Protein AF-A0A2E1JM32-F1 (afdb_monomer_lite)

Radius of gyration: 16.57 Å; chains: 1; bounding box: 45×35×42 Å

Secondary structure (DSSP, 8-state):
-HHHHHHHHHHHHHHHHHHHHHHHHHHHHHH-TT-HHHHHHHHHHHHHHHHHHHHHHHHHTT---TTGGGS-HHHHHHHHTTSTTTHHHHHHHHSTTSHHHHHHHHHHHHH----TTS--------HHHHHHHHHHHHHHHHHHHHHHHT-

pLDDT: mean 80.09, std 13.45, range [37.97, 93.44]

Foldseek 3Di:
DVVLVVLLVVLLVQLVVLLVVLVVLLVVCVVPVPDLVSVVSNLVSLQSSLLSLLVSLCSLVVPPDPPLNVDGSLVSLVVVLVDPLCVVLSVVQCDPPHLVVLSVVSVVVSPDDPPPPDPPPPPPCDSVVSVVSSVRSVVSSVVSVVSSVVD

Structure (mmCIF, N/CA/C/O backbone):
data_AF-A0A2E1JM32-F1
#
_entry.id   AF-A0A2E1JM32-F1
#
loop_
_atom_site.group_PDB
_atom_site.id
_atom_site.type_symbol
_atom_site.label_atom_id
_atom_site.label_alt_id
_atom_site.label_comp_id
_atom_site.label_asym_id
_atom_site.label_entity_id
_atom_site.label_seq_id
_atom_site.pdbx_PDB_ins_code
_atom_site.Cartn_x
_atom_site.Cartn_y
_atom_site.Cartn_z
_atom_site.occupancy
_atom_site.B_iso_or_equiv
_atom_site.auth_seq_id
_atom_site.auth_comp_id
_atom_site.auth_asym_id
_atom_site.auth_atom_id
_atom_site.pdbx_PDB_model_num
ATOM 1 N N . MET A 1 1 ? -24.737 -8.437 9.663 1.00 53.50 1 MET A N 1
ATOM 2 C CA . MET A 1 1 ? -23.905 -9.636 9.905 1.00 53.50 1 MET A CA 1
ATOM 3 C C . MET A 1 1 ? -23.455 -10.337 8.617 1.00 53.50 1 MET A C 1
ATOM 5 O O . MET A 1 1 ? -22.358 -10.032 8.186 1.00 53.50 1 MET A O 1
ATOM 9 N N . GLU A 1 2 ? -24.242 -11.179 7.919 1.00 56.31 2 GLU A N 1
ATOM 10 C CA . GLU A 1 2 ? -23.745 -11.855 6.684 1.00 56.31 2 GLU A CA 1
ATOM 11 C C . GLU A 1 2 ? -23.382 -10.904 5.528 1.00 56.31 2 GLU A C 1
ATOM 13 O O . GLU A 1 2 ? -22.481 -11.199 4.751 1.00 56.31 2 GLU A O 1
ATOM 18 N N . ARG A 1 3 ? -24.084 -9.771 5.383 1.00 58.44 3 ARG A N 1
ATOM 19 C CA . ARG A 1 3 ? -23.815 -8.801 4.304 1.00 58.44 3 ARG A CA 1
ATOM 20 C C . ARG A 1 3 ? -22.559 -7.961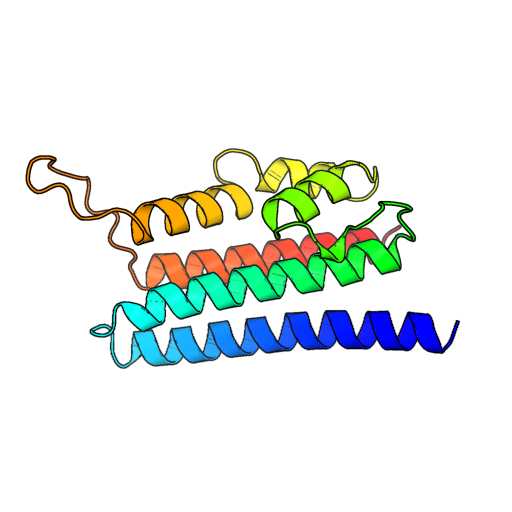 4.552 1.00 58.44 3 ARG A C 1
ATOM 22 O O . ARG A 1 3 ? -21.827 -7.705 3.609 1.00 58.44 3 ARG A O 1
ATOM 29 N N . GLU A 1 4 ? -22.302 -7.576 5.798 1.00 60.31 4 GLU A N 1
ATOM 30 C CA . GLU A 1 4 ? -21.103 -6.807 6.180 1.00 60.31 4 GLU A CA 1
ATOM 31 C C . GLU A 1 4 ? -19.853 -7.678 6.106 1.00 60.31 4 GLU A C 1
ATOM 33 O O . GLU A 1 4 ? -18.840 -7.247 5.575 1.00 60.31 4 GLU A O 1
ATOM 38 N N . PHE A 1 5 ? -19.956 -8.941 6.532 1.00 59.75 5 PHE A N 1
ATOM 39 C CA . PHE A 1 5 ? -18.851 -9.889 6.416 1.00 59.75 5 PHE A CA 1
ATOM 40 C C . PHE A 1 5 ? -18.502 -10.186 4.950 1.00 59.75 5 PHE A C 1
ATOM 42 O O . PHE A 1 5 ? -17.333 -10.292 4.607 1.00 59.75 5 PHE A O 1
ATOM 49 N N . LYS A 1 6 ? -19.505 -10.270 4.063 1.00 63.75 6 LYS A N 1
ATOM 50 C CA . LYS A 1 6 ? -19.272 -10.387 2.613 1.00 63.75 6 LYS A CA 1
ATOM 51 C C . LYS A 1 6 ? -18.582 -9.154 2.043 1.00 63.75 6 LYS A C 1
ATOM 53 O O . LYS A 1 6 ? -17.608 -9.317 1.326 1.00 63.75 6 LYS A O 1
ATOM 58 N N . LYS A 1 7 ? -19.034 -7.952 2.414 1.00 69.31 7 LYS A N 1
ATOM 59 C CA . LYS A 1 7 ? -18.412 -6.698 1.969 1.00 69.31 7 LYS A CA 1
ATOM 60 C C . LYS A 1 7 ? -16.945 -6.603 2.416 1.00 69.31 7 LYS A C 1
ATOM 62 O O . LYS A 1 7 ? -16.084 -6.280 1.611 1.00 69.31 7 LYS A O 1
ATOM 67 N N . LEU A 1 8 ? -16.657 -6.974 3.665 1.00 67.38 8 LEU A N 1
ATOM 68 C CA . LEU A 1 8 ? -15.296 -7.022 4.204 1.00 67.38 8 LEU A CA 1
ATOM 69 C C . LEU A 1 8 ? -14.396 -8.000 3.427 1.00 67.38 8 LEU A C 1
ATOM 71 O O . LEU A 1 8 ? -13.255 -7.683 3.098 1.00 67.38 8 LEU A O 1
ATOM 75 N N . VAL A 1 9 ? -14.911 -9.197 3.126 1.00 73.31 9 VAL A N 1
ATOM 76 C CA . VAL A 1 9 ? -14.190 -10.199 2.325 1.00 73.31 9 VAL A CA 1
ATOM 77 C C . VAL A 1 9 ? -13.943 -9.682 0.907 1.00 73.31 9 VAL A C 1
ATOM 79 O O . VAL A 1 9 ? -12.824 -9.794 0.417 1.00 73.31 9 VAL A O 1
ATOM 82 N N . GLU A 1 10 ? -14.943 -9.056 0.285 1.00 82.56 10 GLU A N 1
ATOM 83 C CA . GLU A 1 10 ? -14.831 -8.454 -1.048 1.00 82.56 10 GLU A CA 1
ATOM 84 C C . GLU A 1 10 ? -13.757 -7.350 -1.094 1.00 82.56 10 GLU A C 1
ATOM 86 O O . GLU A 1 10 ? -12.962 -7.306 -2.029 1.00 82.56 10 GLU A O 1
ATOM 91 N N . GLU A 1 11 ? -13.664 -6.490 -0.077 1.00 84.69 11 GLU A N 1
ATOM 92 C CA . GLU A 1 11 ? -12.657 -5.419 -0.017 1.00 84.69 11 GLU A CA 1
ATOM 93 C C . GLU A 1 11 ? -11.231 -5.962 0.164 1.00 84.69 11 GLU A C 1
ATOM 95 O O . GLU A 1 11 ? -10.305 -5.513 -0.517 1.00 84.69 11 GLU A O 1
ATOM 100 N N . PHE A 1 12 ? -11.034 -6.981 1.009 1.00 85.81 12 PHE A N 1
ATOM 101 C CA . PHE A 1 12 ? -9.733 -7.649 1.109 1.00 85.81 12 PHE A CA 1
ATOM 102 C C . PHE A 1 12 ? -9.359 -8.401 -0.174 1.00 85.81 12 PHE A C 1
ATOM 104 O O . PHE A 1 12 ? -8.181 -8.421 -0.541 1.00 85.81 12 PHE A O 1
ATOM 111 N N . GLU A 1 13 ? -10.323 -9.016 -0.860 1.00 88.00 13 GLU A N 1
ATOM 112 C CA . GLU A 1 13 ? -10.100 -9.659 -2.157 1.00 88.00 13 GLU A CA 1
ATOM 113 C C . GLU A 1 13 ? -9.695 -8.642 -3.226 1.00 88.00 13 GLU A C 1
ATOM 115 O O . GLU A 1 13 ? -8.736 -8.890 -3.958 1.00 88.00 13 GLU A O 1
ATOM 120 N N . LEU A 1 14 ? -10.349 -7.478 -3.274 1.00 88.44 14 LEU A N 1
ATOM 121 C CA . LEU A 1 14 ? -9.977 -6.385 -4.174 1.00 88.44 14 LEU A CA 1
ATOM 122 C C . LEU A 1 14 ? -8.572 -5.865 -3.872 1.00 88.44 14 LEU A C 1
ATOM 124 O O . LEU A 1 14 ? -7.764 -5.740 -4.791 1.00 88.44 14 LEU A O 1
ATOM 128 N N . ALA A 1 15 ? -8.236 -5.641 -2.599 1.00 90.19 15 ALA A N 1
ATOM 129 C CA . ALA A 1 15 ? -6.882 -5.256 -2.209 1.00 90.19 15 ALA A CA 1
ATOM 130 C C . ALA A 1 15 ? -5.845 -6.286 -2.694 1.00 90.19 15 ALA A C 1
ATOM 132 O O . ALA A 1 15 ? -4.869 -5.935 -3.353 1.00 90.19 15 ALA A O 1
ATOM 133 N N . ASN A 1 16 ? -6.083 -7.578 -2.450 1.00 90.31 16 ASN A N 1
ATOM 134 C CA . ASN A 1 16 ? -5.180 -8.634 -2.911 1.00 90.31 16 ASN A CA 1
ATOM 135 C C . ASN A 1 16 ? -5.092 -8.683 -4.450 1.00 90.31 16 ASN A C 1
ATOM 137 O O . ASN A 1 16 ? -4.009 -8.878 -4.996 1.00 90.31 16 ASN A O 1
ATOM 141 N N . HIS A 1 17 ? -6.198 -8.445 -5.159 1.00 91.38 17 HIS A N 1
ATOM 142 C CA . HIS A 1 17 ? -6.218 -8.415 -6.619 1.00 91.38 17 HIS A CA 1
ATOM 143 C C . HIS A 1 17 ? -5.329 -7.302 -7.192 1.00 91.38 17 HIS A C 1
ATOM 145 O O . HIS A 1 17 ? -4.527 -7.548 -8.093 1.00 91.38 17 HIS A O 1
ATOM 151 N N . TYR A 1 18 ? -5.421 -6.084 -6.653 1.00 91.56 18 TYR A N 1
ATOM 152 C CA . TYR A 1 18 ? -4.564 -4.975 -7.079 1.00 91.56 18 TYR A CA 1
ATOM 153 C C . TYR A 1 18 ? -3.092 -5.196 -6.719 1.00 91.56 18 TYR A C 1
ATOM 155 O O . TYR A 1 18 ? -2.204 -4.831 -7.495 1.00 91.56 18 TYR A O 1
ATOM 163 N N . GLN A 1 19 ? -2.817 -5.860 -5.597 1.00 92.00 19 GLN A N 1
ATOM 164 C CA . GLN A 1 19 ? -1.471 -6.309 -5.260 1.00 92.00 19 GLN A CA 1
ATOM 165 C C . GLN A 1 19 ? -0.926 -7.327 -6.279 1.00 92.00 19 GLN A C 1
ATOM 167 O O . GLN A 1 19 ? 0.226 -7.202 -6.705 1.00 92.00 19 GLN A O 1
ATOM 172 N N . ASP A 1 20 ? -1.728 -8.306 -6.700 1.00 92.12 20 ASP A N 1
ATOM 173 C CA . ASP A 1 20 ? -1.335 -9.282 -7.724 1.00 92.12 20 ASP A CA 1
ATOM 174 C C . ASP A 1 20 ? -1.055 -8.596 -9.068 1.00 92.12 20 ASP A C 1
ATOM 176 O O . ASP A 1 20 ? -0.034 -8.868 -9.706 1.00 92.12 20 ASP A O 1
ATOM 180 N N . ILE A 1 21 ? -1.894 -7.626 -9.452 1.00 91.69 21 ILE A N 1
ATOM 181 C CA . ILE A 1 21 ? -1.662 -6.778 -10.630 1.00 91.69 21 ILE A CA 1
ATOM 182 C C . ILE A 1 21 ? -0.319 -6.047 -10.508 1.00 91.69 21 ILE A C 1
ATOM 184 O O . ILE A 1 21 ? 0.467 -6.056 -11.457 1.00 91.69 21 ILE A O 1
ATOM 188 N N . ALA A 1 22 ? -0.015 -5.450 -9.351 1.00 91.25 22 ALA A N 1
ATOM 189 C CA . ALA A 1 22 ? 1.263 -4.776 -9.125 1.00 91.25 22 ALA A CA 1
ATOM 190 C C 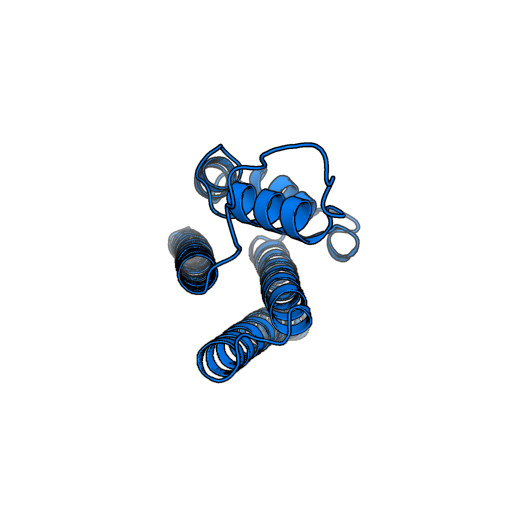. ALA A 1 22 ? 2.453 -5.742 -9.277 1.00 91.25 22 ALA A C 1
ATOM 192 O O . ALA A 1 22 ? 3.460 -5.391 -9.896 1.00 91.25 22 ALA A O 1
ATOM 193 N N . CYS A 1 23 ? 2.327 -6.976 -8.780 1.00 91.06 23 CYS A N 1
ATOM 194 C CA . CYS A 1 23 ? 3.347 -8.013 -8.938 1.00 91.06 23 CYS A CA 1
ATOM 195 C C . CYS A 1 23 ? 3.544 -8.405 -10.408 1.00 91.06 23 CYS A C 1
ATOM 197 O O . CYS A 1 23 ? 4.677 -8.567 -10.863 1.00 91.06 23 CYS A O 1
ATOM 199 N N . ASP A 1 24 ? 2.463 -8.544 -11.171 1.00 91.69 24 ASP A N 1
ATOM 200 C CA . ASP A 1 24 ? 2.534 -8.898 -12.587 1.00 91.69 24 ASP A CA 1
ATOM 201 C C . ASP A 1 24 ? 3.074 -7.759 -13.455 1.00 91.69 24 ASP A C 1
ATOM 203 O O . ASP A 1 24 ? 3.820 -8.008 -14.404 1.00 91.69 24 ASP A O 1
ATOM 207 N N . ILE A 1 25 ? 2.762 -6.505 -13.119 1.00 89.75 25 ILE A N 1
ATOM 208 C CA . ILE A 1 25 ? 3.378 -5.337 -13.754 1.00 89.75 25 ILE A CA 1
ATOM 209 C C . ILE A 1 25 ? 4.877 -5.315 -13.462 1.00 89.75 25 ILE A C 1
ATOM 211 O O . ILE A 1 25 ? 5.664 -5.112 -14.383 1.00 89.75 25 ILE A O 1
ATOM 215 N N . LEU A 1 26 ? 5.286 -5.581 -12.219 1.00 89.38 26 LEU A N 1
ATOM 216 C CA . LEU A 1 26 ? 6.699 -5.623 -11.855 1.00 89.38 26 LEU A CA 1
ATOM 217 C C . LEU A 1 26 ? 7.461 -6.672 -12.677 1.00 89.38 26 LEU A C 1
ATOM 219 O O . LEU A 1 26 ? 8.476 -6.338 -13.280 1.00 89.38 26 LEU A O 1
ATOM 223 N N . LYS A 1 27 ? 6.919 -7.891 -12.816 1.00 89.62 27 LYS A N 1
ATOM 224 C CA . LYS A 1 27 ? 7.491 -8.932 -13.696 1.00 89.62 27 LYS A CA 1
ATOM 225 C C . LYS A 1 27 ? 7.594 -8.477 -15.155 1.00 89.62 27 LYS A C 1
ATOM 227 O O . LYS A 1 27 ? 8.545 -8.826 -15.845 1.00 89.62 27 LYS A O 1
ATOM 232 N N . LYS A 1 28 ? 6.621 -7.706 -15.655 1.00 88.31 28 LYS A N 1
ATOM 233 C CA . LYS A 1 28 ? 6.679 -7.148 -17.018 1.00 88.31 28 LYS A CA 1
ATOM 234 C C . LYS A 1 28 ? 7.789 -6.107 -17.157 1.00 88.31 28 LYS A C 1
ATOM 236 O O . LYS A 1 28 ? 8.500 -6.149 -18.152 1.00 88.31 28 LYS A O 1
ATOM 241 N N . ILE A 1 29 ? 7.975 -5.240 -16.159 1.00 86.06 29 ILE A N 1
ATOM 242 C CA . ILE A 1 29 ? 9.057 -4.240 -16.130 1.00 86.06 29 ILE A CA 1
ATOM 243 C C . ILE A 1 29 ? 10.437 -4.915 -16.086 1.00 86.06 29 ILE A C 1
ATOM 245 O O . ILE A 1 29 ? 11.375 -4.434 -16.716 1.00 86.06 29 ILE A O 1
ATOM 249 N N . GLU A 1 30 ? 10.569 -6.042 -15.377 1.00 84.12 30 GLU A N 1
ATOM 250 C CA . GLU A 1 30 ? 11.807 -6.839 -15.348 1.00 84.12 30 GLU A CA 1
ATOM 251 C C . GLU A 1 30 ? 12.207 -7.365 -16.730 1.00 84.12 30 GLU A C 1
ATOM 253 O O . GLU A 1 30 ? 13.396 -7.463 -17.034 1.00 84.12 30 GLU A O 1
ATOM 258 N N . ILE A 1 31 ? 11.217 -7.707 -17.558 1.00 82.75 31 ILE A N 1
ATOM 259 C CA . ILE A 1 31 ? 11.418 -8.230 -18.913 1.00 82.75 31 ILE A CA 1
ATOM 260 C C . ILE A 1 31 ? 11.640 -7.086 -19.909 1.00 82.75 31 ILE A C 1
ATOM 262 O O . ILE A 1 31 ? 12.524 -7.177 -20.760 1.00 82.75 31 ILE A O 1
ATOM 266 N N . ASP A 1 32 ? 10.846 -6.019 -19.806 1.00 77.19 32 ASP A N 1
ATOM 267 C CA . ASP A 1 32 ? 10.899 -4.857 -20.687 1.00 77.19 32 ASP A CA 1
ATOM 268 C C . ASP A 1 32 ? 10.771 -3.550 -19.892 1.00 77.19 32 ASP A C 1
ATOM 270 O O . ASP A 1 32 ? 9.688 -3.108 -19.507 1.00 77.19 32 ASP A O 1
ATOM 274 N N . ASN A 1 33 ? 11.920 -2.910 -19.676 1.00 72.06 33 ASN A N 1
ATOM 275 C CA . ASN A 1 33 ? 12.045 -1.666 -18.923 1.00 72.06 33 ASN A CA 1
ATOM 276 C C . ASN A 1 33 ? 11.890 -0.402 -19.803 1.00 72.06 33 ASN A C 1
ATOM 278 O O . ASN A 1 33 ? 12.244 0.708 -19.405 1.00 72.06 33 ASN A O 1
ATOM 282 N N . THR A 1 34 ? 11.435 -0.536 -21.049 1.00 71.00 34 THR A N 1
ATOM 283 C CA . THR A 1 34 ? 11.324 0.627 -21.944 1.00 71.00 34 THR A CA 1
ATOM 284 C C . THR A 1 34 ? 10.017 1.397 -21.765 1.00 71.00 34 THR A C 1
ATOM 286 O O . THR A 1 34 ? 9.979 2.610 -21.999 1.00 71.00 34 THR A O 1
ATOM 289 N N . ASP A 1 35 ? 8.959 0.733 -21.293 1.00 77.81 35 ASP A N 1
ATOM 290 C CA . ASP A 1 35 ? 7.641 1.343 -21.143 1.00 77.81 35 ASP A CA 1
ATOM 291 C C . ASP A 1 35 ? 7.481 2.049 -19.788 1.00 77.81 35 ASP A C 1
ATOM 293 O O . ASP A 1 35 ? 7.155 1.456 -18.756 1.00 77.81 35 ASP A O 1
ATOM 297 N N . LYS A 1 36 ? 7.657 3.374 -19.804 1.00 75.94 36 LYS A N 1
ATOM 298 C CA . LYS A 1 36 ? 7.427 4.239 -18.637 1.00 75.94 36 LYS A CA 1
ATOM 299 C C . LYS A 1 36 ? 5.986 4.187 -18.119 1.00 75.94 36 LYS A C 1
ATOM 301 O O . LYS A 1 36 ? 5.778 4.479 -16.944 1.00 75.94 36 LYS A O 1
ATOM 306 N N . ASN A 1 37 ? 5.003 3.799 -18.936 1.00 82.06 37 ASN A N 1
ATOM 307 C CA . ASN A 1 37 ? 3.623 3.671 -18.465 1.00 82.06 37 ASN A CA 1
ATOM 308 C C . ASN A 1 37 ? 3.472 2.511 -17.477 1.00 82.06 37 ASN A C 1
ATOM 310 O O . ASN A 1 37 ? 2.645 2.598 -16.571 1.00 82.06 37 ASN A O 1
ATOM 314 N N . LEU A 1 38 ? 4.291 1.456 -17.594 1.00 84.62 38 LEU A N 1
ATOM 315 C CA . LEU A 1 38 ? 4.263 0.335 -16.651 1.00 84.62 38 LEU A CA 1
ATOM 316 C C . LEU A 1 38 ? 4.627 0.787 -15.234 1.00 84.62 38 LEU A C 1
ATOM 318 O O . LEU A 1 38 ? 3.996 0.352 -14.276 1.00 84.62 38 LEU A O 1
ATOM 322 N N . TYR A 1 39 ? 5.574 1.716 -15.094 1.00 84.31 39 TYR A N 1
ATOM 323 C CA . TYR A 1 39 ? 5.908 2.315 -13.801 1.00 84.31 39 TYR A CA 1
ATOM 324 C C . TYR A 1 39 ? 4.703 3.031 -13.194 1.00 84.31 39 TYR A C 1
ATOM 326 O O . TYR A 1 39 ? 4.356 2.790 -12.042 1.00 84.31 39 TYR A O 1
ATOM 334 N N . SER A 1 40 ? 4.025 3.879 -13.970 1.00 84.38 40 SER A N 1
ATOM 335 C CA . SER A 1 40 ? 2.821 4.571 -13.503 1.00 84.38 40 SER A CA 1
ATOM 336 C C . SER A 1 40 ? 1.716 3.592 -13.101 1.00 84.38 40 SER A C 1
ATOM 338 O O . SER A 1 40 ? 1.104 3.767 -12.050 1.00 84.38 40 SER A O 1
ATOM 340 N N . LEU A 1 41 ? 1.495 2.538 -13.892 1.00 87.75 41 LEU A N 1
ATOM 341 C CA . LEU A 1 41 ? 0.510 1.498 -13.589 1.00 87.75 41 LEU A CA 1
ATOM 342 C C . LEU A 1 41 ? 0.862 0.714 -12.320 1.00 87.75 41 LEU A C 1
ATOM 344 O O . LEU A 1 41 ? -0.039 0.385 -11.551 1.00 87.75 41 LEU A O 1
ATOM 348 N N . PHE A 1 42 ? 2.147 0.447 -12.065 1.00 90.62 42 PHE A N 1
ATOM 349 C CA . PHE A 1 42 ? 2.597 -0.197 -10.830 1.00 90.62 42 PHE A CA 1
ATOM 350 C C . PHE A 1 42 ? 2.207 0.632 -9.603 1.00 90.62 42 PHE A C 1
ATOM 352 O O . PHE A 1 42 ? 1.571 0.114 -8.686 1.00 90.62 42 PHE A O 1
ATOM 359 N N . TYR A 1 43 ? 2.535 1.927 -9.601 1.00 88.19 43 TYR A N 1
ATOM 360 C CA . TYR A 1 43 ? 2.217 2.799 -8.469 1.00 88.19 43 TYR A CA 1
ATOM 361 C C . TYR A 1 43 ? 0.709 2.972 -8.279 1.00 88.19 43 TYR A C 1
ATOM 363 O O . TYR A 1 43 ? 0.244 2.885 -7.148 1.00 88.19 43 TYR A O 1
ATOM 371 N N . LEU A 1 44 ? -0.062 3.125 -9.362 1.00 89.56 44 LEU A N 1
ATOM 372 C CA . LEU A 1 44 ? -1.528 3.157 -9.289 1.00 89.56 44 LEU A CA 1
ATOM 373 C C . LEU A 1 44 ? -2.101 1.866 -8.695 1.00 89.56 44 LEU A C 1
ATOM 375 O O . LEU A 1 44 ? -2.983 1.922 -7.848 1.00 89.56 44 LEU A O 1
ATOM 379 N N . SER A 1 45 ? -1.567 0.708 -9.088 1.00 91.06 45 SER A N 1
ATOM 380 C CA . SER A 1 45 ? -2.023 -0.582 -8.556 1.00 91.06 45 SER A CA 1
ATOM 381 C C . SER A 1 45 ? -1.765 -0.687 -7.050 1.00 91.06 45 SER A C 1
ATOM 383 O O . SER A 1 45 ? -2.637 -1.125 -6.311 1.00 91.06 45 SER A O 1
ATOM 385 N N . ILE A 1 46 ? -0.607 -0.220 -6.569 1.00 92.69 46 ILE A N 1
ATOM 386 C CA . ILE A 1 46 ? -0.325 -0.143 -5.128 1.00 92.69 46 ILE A CA 1
ATOM 387 C C . ILE A 1 46 ? -1.279 0.826 -4.411 1.00 92.69 46 ILE A C 1
ATOM 389 O O . ILE A 1 46 ? -1.753 0.507 -3.325 1.00 92.69 46 ILE A O 1
ATOM 393 N N . GLU A 1 47 ? -1.588 1.986 -4.995 1.00 91.06 47 GLU A N 1
ATOM 394 C CA . GLU A 1 47 ? -2.519 2.956 -4.397 1.00 91.06 47 GLU A CA 1
ATOM 395 C C . GLU A 1 47 ? -3.930 2.385 -4.236 1.00 91.06 47 GLU A C 1
ATOM 397 O O . GLU A 1 47 ? -4.503 2.476 -3.149 1.00 91.06 47 GLU A O 1
ATOM 402 N N . GLU A 1 48 ? -4.468 1.760 -5.285 1.00 91.88 48 GLU A N 1
ATOM 403 C CA . GLU A 1 48 ? -5.784 1.112 -5.239 1.00 91.88 48 GLU A CA 1
ATOM 404 C C . GLU A 1 48 ? -5.793 -0.032 -4.224 1.00 91.88 48 GLU A C 1
ATOM 406 O O . GLU A 1 48 ? -6.698 -0.136 -3.397 1.00 91.88 48 GLU A O 1
ATOM 411 N N . SER A 1 49 ? -4.724 -0.831 -4.205 1.00 93.44 49 SER A N 1
ATOM 412 C CA . SER A 1 49 ? -4.541 -1.905 -3.231 1.00 93.44 49 SER A CA 1
ATOM 413 C C . SER A 1 49 ? -4.611 -1.396 -1.787 1.00 93.44 49 SER A C 1
ATOM 415 O O . SER A 1 49 ? -5.317 -1.974 -0.963 1.00 93.44 49 SER A O 1
ATOM 417 N N . ILE A 1 50 ? -3.919 -0.294 -1.470 1.00 92.25 50 ILE A N 1
ATOM 418 C CA . ILE A 1 50 ? -3.970 0.331 -0.138 1.00 92.25 50 ILE A CA 1
ATOM 419 C C . ILE A 1 50 ? -5.357 0.903 0.140 1.00 92.25 50 ILE A C 1
ATOM 421 O O . ILE A 1 50 ? -5.843 0.774 1.257 1.00 92.25 50 ILE A O 1
ATOM 425 N N . SER A 1 51 ? -5.990 1.535 -0.849 1.00 91.88 51 SER A N 1
ATOM 426 C CA . SER A 1 51 ? -7.314 2.144 -0.699 1.00 91.88 51 SER A CA 1
ATOM 427 C C . SER A 1 51 ? -8.347 1.113 -0.237 1.00 91.88 51 SER A C 1
ATOM 429 O O . SER A 1 51 ? -8.952 1.298 0.817 1.00 91.88 51 SER A O 1
ATOM 431 N N . TYR A 1 52 ? -8.459 -0.016 -0.947 1.00 91.06 52 TYR A N 1
ATOM 432 C CA . TYR A 1 52 ? -9.358 -1.110 -0.566 1.00 91.06 52 TYR A CA 1
ATOM 433 C C . TYR A 1 52 ? -8.949 -1.780 0.746 1.00 91.06 52 TYR A C 1
ATOM 435 O O . TYR A 1 52 ? -9.798 -2.185 1.536 1.00 91.06 52 TYR A O 1
ATOM 443 N N . PHE A 1 53 ? -7.646 -1.863 1.022 1.00 90.44 53 PHE A N 1
ATOM 444 C CA . PHE A 1 53 ? -7.162 -2.373 2.300 1.00 90.44 53 PHE A CA 1
ATOM 445 C C . PHE A 1 53 ? -7.575 -1.471 3.472 1.00 90.44 53 PHE A C 1
ATOM 447 O O . PHE A 1 53 ? -7.957 -1.966 4.530 1.00 90.44 53 PHE A O 1
ATOM 454 N N . CYS A 1 54 ? -7.542 -0.151 3.291 1.00 90.19 54 CYS A N 1
ATOM 455 C CA . CYS A 1 54 ? -8.036 0.801 4.277 1.00 90.19 54 CYS A CA 1
ATOM 456 C C . CYS A 1 54 ? -9.548 0.689 4.481 1.00 90.19 54 CYS A C 1
ATOM 458 O O . CYS A 1 54 ? -9.983 0.796 5.624 1.00 90.19 54 CYS A O 1
ATOM 460 N N . ASP A 1 55 ? -10.321 0.464 3.417 1.00 88.94 55 ASP A N 1
ATOM 461 C CA . ASP A 1 55 ? -11.776 0.262 3.503 1.00 88.94 55 ASP A CA 1
ATOM 462 C C . ASP A 1 55 ? -12.105 -0.997 4.313 1.00 88.94 55 ASP A C 1
ATOM 464 O O . ASP A 1 55 ? -12.923 -0.954 5.233 1.00 88.94 55 ASP A O 1
ATOM 468 N N . ALA A 1 56 ? -11.361 -2.081 4.077 1.00 88.50 56 ALA A N 1
ATOM 469 C CA . ALA A 1 56 ? -11.505 -3.308 4.848 1.00 88.50 56 ALA A CA 1
ATOM 470 C C . ALA A 1 56 ? -11.197 -3.089 6.341 1.00 88.50 56 ALA A C 1
ATOM 472 O O . ALA A 1 56 ? -11.977 -3.487 7.202 1.00 88.50 56 ALA A O 1
ATOM 473 N N . ILE A 1 57 ? -10.101 -2.392 6.668 1.00 87.62 57 ILE A N 1
ATOM 474 C CA . ILE A 1 57 ? -9.750 -2.069 8.064 1.00 87.62 57 ILE A CA 1
ATOM 475 C C . ILE A 1 57 ? -10.791 -1.153 8.710 1.00 87.62 57 ILE A C 1
ATOM 477 O O . ILE A 1 57 ? -11.122 -1.313 9.885 1.00 87.62 57 ILE A O 1
ATOM 481 N N . HIS A 1 58 ? -11.288 -0.171 7.961 1.00 88.00 58 HIS A N 1
ATOM 482 C CA . HIS A 1 58 ? -12.319 0.755 8.414 1.00 88.00 58 HIS A CA 1
ATOM 483 C C . HIS A 1 58 ? -13.596 0.011 8.822 1.00 88.00 58 HIS A C 1
ATOM 485 O O . HIS A 1 58 ? -14.122 0.267 9.9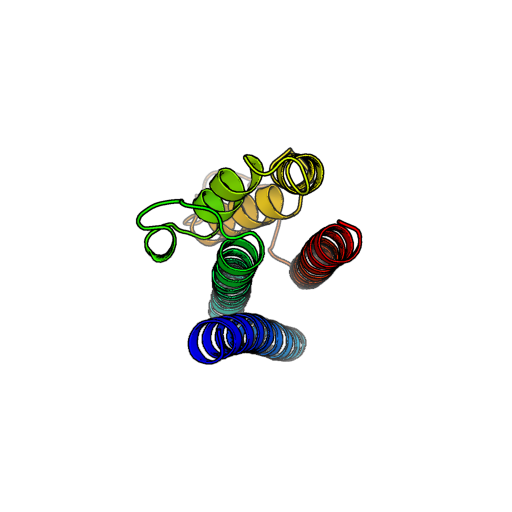09 1.00 88.00 58 HIS A O 1
ATOM 491 N N . ASN A 1 59 ? -14.017 -0.959 8.005 1.00 85.75 59 ASN A N 1
ATOM 492 C CA . ASN A 1 59 ? -15.158 -1.828 8.281 1.00 85.75 59 ASN A CA 1
ATOM 493 C C . ASN A 1 59 ? -14.885 -2.839 9.407 1.00 85.75 59 ASN A C 1
ATOM 495 O O . ASN A 1 59 ? -15.780 -3.112 10.204 1.00 85.75 59 ASN A O 1
ATOM 499 N N . GLU A 1 60 ? -13.668 -3.384 9.511 1.00 84.94 60 GLU A N 1
ATOM 500 C CA . GLU A 1 60 ? -13.280 -4.326 10.576 1.00 84.94 60 GLU A CA 1
ATOM 501 C C . GLU A 1 60 ? -13.278 -3.667 11.962 1.00 84.94 60 GLU A C 1
ATOM 503 O O . GLU A 1 60 ? -13.722 -4.263 12.941 1.00 84.94 60 GLU A O 1
ATOM 508 N N . LEU A 1 61 ? -12.824 -2.414 12.041 1.00 82.75 61 LEU A N 1
ATOM 509 C CA . LEU A 1 61 ? -12.789 -1.629 13.275 1.00 82.75 61 LEU A CA 1
ATOM 510 C C . LEU A 1 61 ? -14.117 -0.921 13.602 1.00 82.75 61 LEU A C 1
ATOM 512 O O . LEU A 1 61 ? -14.181 -0.221 14.614 1.00 82.75 61 LEU A O 1
ATOM 516 N N . ASP A 1 62 ? -15.145 -1.066 12.756 1.00 81.00 62 ASP A N 1
ATOM 517 C CA . ASP A 1 62 ? -16.448 -0.387 12.865 1.00 81.00 62 ASP A CA 1
ATOM 518 C C . ASP A 1 62 ? -16.309 1.127 13.129 1.00 81.00 62 ASP A C 1
ATOM 520 O O . ASP A 1 62 ? -16.943 1.730 14.004 1.00 81.00 62 ASP A O 1
ATOM 524 N N . LEU A 1 63 ? -15.397 1.773 12.395 1.00 79.44 63 LEU A N 1
ATOM 525 C CA . LEU A 1 63 ? -15.127 3.194 12.578 1.00 79.44 63 LEU A CA 1
ATOM 526 C C . LEU A 1 63 ? -16.262 4.015 11.956 1.00 79.44 63 LEU A C 1
ATOM 528 O O . LEU A 1 63 ? -16.514 3.970 10.758 1.00 79.44 63 LEU A O 1
ATOM 532 N N . SER A 1 64 ? -16.913 4.877 12.733 1.00 78.12 64 SER A N 1
ATOM 533 C CA . SER A 1 64 ? -18.014 5.733 12.249 1.00 78.12 64 SER A CA 1
ATOM 534 C C . SER A 1 64 ? -17.537 6.983 11.481 1.00 78.12 64 SER A C 1
ATOM 536 O O . SER A 1 64 ? -17.993 8.105 11.712 1.00 78.12 64 SER A O 1
ATOM 538 N N . ILE A 1 65 ? -16.601 6.799 10.545 1.00 81.06 65 ILE A N 1
ATOM 539 C CA . ILE A 1 65 ? -16.089 7.859 9.669 1.00 81.06 65 ILE A CA 1
ATOM 540 C C . ILE A 1 65 ? -17.018 7.996 8.458 1.00 81.06 65 ILE A C 1
ATOM 542 O O . ILE A 1 65 ? -17.192 7.063 7.679 1.00 81.06 65 ILE A O 1
ATOM 546 N N . LYS A 1 66 ? -17.636 9.170 8.307 1.00 79.25 66 LYS A N 1
ATOM 547 C CA . LYS A 1 66 ? -18.525 9.462 7.174 1.00 79.25 66 LYS A CA 1
ATOM 548 C C . LYS A 1 66 ? -17.733 9.612 5.881 1.00 79.25 66 LYS A C 1
ATOM 550 O O . LYS A 1 66 ? -16.664 10.216 5.890 1.00 79.25 66 LYS A O 1
ATOM 555 N N . ASP A 1 67 ? -18.317 9.122 4.789 1.00 80.19 67 ASP A N 1
ATOM 556 C CA . ASP A 1 67 ? -17.800 9.282 3.427 1.00 80.19 67 ASP A CA 1
ATOM 557 C C . ASP A 1 67 ? -16.364 8.753 3.243 1.00 80.19 67 ASP A C 1
ATOM 559 O O . ASP A 1 67 ? -15.622 9.269 2.410 1.00 80.19 67 ASP A O 1
ATOM 563 N N . PHE A 1 68 ? -15.971 7.725 4.014 1.00 85.25 68 PHE A N 1
ATOM 564 C CA . PHE A 1 68 ? -14.619 7.151 3.996 1.00 85.25 68 PHE A CA 1
ATOM 565 C C . PHE A 1 68 ? -14.183 6.726 2.582 1.00 85.25 68 PHE A C 1
ATOM 567 O O . PHE A 1 68 ? -13.083 7.061 2.142 1.00 85.25 68 PHE A O 1
ATOM 574 N N . ASP A 1 69 ? -15.098 6.118 1.827 1.00 81.94 69 ASP A N 1
ATOM 575 C CA . ASP A 1 69 ? -14.888 5.653 0.451 1.00 81.94 69 ASP A CA 1
ATOM 576 C C . ASP A 1 69 ? -14.495 6.780 -0.530 1.00 81.94 69 ASP A C 1
ATOM 578 O O . ASP A 1 69 ? -13.853 6.516 -1.545 1.00 81.94 69 ASP A O 1
ATOM 582 N N . ASN A 1 70 ? -14.838 8.043 -0.232 1.00 84.88 70 ASN A N 1
ATOM 583 C CA . ASN A 1 70 ? -14.560 9.194 -1.102 1.00 84.88 70 ASN A CA 1
ATOM 584 C C . ASN A 1 70 ? -13.147 9.772 -0.923 1.00 84.88 70 ASN A C 1
ATOM 586 O O . ASN A 1 70 ? -12.736 10.653 -1.684 1.00 84.88 70 ASN A O 1
ATOM 590 N N . PHE A 1 71 ? -12.408 9.328 0.095 1.00 86.00 71 PHE A N 1
ATOM 591 C CA . PHE A 1 71 ? -11.052 9.798 0.346 1.00 86.00 71 PHE A CA 1
ATOM 592 C C . PHE A 1 71 ? -10.033 9.026 -0.498 1.00 86.00 71 PHE A C 1
ATOM 594 O O . PHE A 1 71 ? -10.202 7.852 -0.814 1.00 86.00 71 PHE A O 1
ATOM 601 N N . ASN A 1 72 ? -8.929 9.684 -0.854 1.00 86.50 72 ASN A N 1
ATOM 602 C CA . ASN A 1 72 ? -7.790 8.977 -1.439 1.00 86.50 72 ASN A CA 1
ATOM 603 C C . ASN A 1 72 ? -7.079 8.122 -0.373 1.00 86.50 72 ASN A C 1
ATOM 605 O O . ASN A 1 72 ? -7.255 8.344 0.826 1.00 86.50 72 ASN A O 1
ATOM 609 N N . PHE A 1 73 ? -6.225 7.191 -0.804 1.00 86.38 73 PHE A N 1
ATOM 610 C CA . PHE A 1 73 ? -5.524 6.272 0.101 1.00 86.38 73 PHE A CA 1
ATOM 611 C C . PHE A 1 73 ? -4.750 6.990 1.229 1.00 86.38 73 PHE A C 1
ATOM 613 O O . PHE A 1 73 ? -4.733 6.515 2.361 1.00 86.38 73 PHE A O 1
ATOM 620 N N . SER A 1 74 ? -4.128 8.145 0.953 1.00 87.12 74 SER A N 1
ATOM 621 C CA . SER A 1 74 ? -3.330 8.885 1.943 1.00 87.12 74 SER A CA 1
ATOM 622 C C . SER A 1 74 ? -4.212 9.462 3.046 1.00 87.12 74 SER A C 1
ATOM 624 O O . SER A 1 74 ? -3.928 9.298 4.234 1.00 87.12 74 SER A O 1
ATOM 626 N N . GLU A 1 75 ? -5.329 10.084 2.667 1.00 87.75 75 GLU A N 1
ATOM 627 C CA . GLU A 1 75 ? -6.309 10.603 3.619 1.00 87.75 75 GLU A CA 1
ATOM 628 C C . GLU A 1 75 ? -7.013 9.469 4.377 1.00 87.75 75 GLU A C 1
ATOM 630 O O . GLU A 1 75 ? -7.159 9.567 5.595 1.00 87.75 75 GLU A O 1
ATOM 635 N N . LYS A 1 76 ? -7.344 8.352 3.712 1.00 91.06 76 LYS A N 1
ATOM 636 C CA . LYS A 1 76 ? -7.863 7.140 4.370 1.00 91.06 76 LYS A CA 1
ATOM 637 C C . LYS A 1 76 ? -6.908 6.643 5.460 1.00 91.06 76 LYS A C 1
ATOM 639 O O . LYS A 1 76 ? -7.317 6.496 6.612 1.00 91.06 76 LYS A O 1
ATOM 644 N N . CYS A 1 77 ? -5.619 6.484 5.147 1.00 87.94 77 CYS A N 1
ATOM 645 C CA . CYS A 1 77 ? -4.589 6.120 6.125 1.00 87.94 77 CYS A CA 1
ATOM 646 C C . CYS A 1 77 ? -4.533 7.110 7.299 1.00 87.94 77 CYS A C 1
ATOM 648 O O . CYS A 1 77 ? -4.533 6.697 8.457 1.00 87.94 77 CYS A O 1
ATOM 650 N N . LYS A 1 78 ? -4.538 8.422 7.036 1.00 88.25 78 LYS A N 1
ATOM 651 C CA . LYS A 1 78 ? -4.549 9.439 8.103 1.00 88.25 78 LYS A CA 1
ATOM 652 C C . LYS A 1 78 ? -5.800 9.353 8.971 1.00 88.25 78 LYS A C 1
ATOM 654 O O . LYS A 1 78 ? -5.712 9.570 10.172 1.00 88.25 78 LYS A O 1
ATOM 659 N N . LEU A 1 79 ? -6.965 9.051 8.416 1.00 88.50 79 LEU A N 1
ATOM 660 C CA . LEU A 1 79 ? -8.188 8.922 9.207 1.00 88.50 79 LEU A CA 1
ATOM 661 C C . LEU A 1 79 ? -8.159 7.674 10.102 1.00 88.50 79 LEU A C 1
ATOM 663 O O . LEU A 1 79 ? -8.581 7.747 11.258 1.00 88.50 79 LEU A O 1
ATOM 667 N N . LEU A 1 80 ? -7.581 6.572 9.614 1.00 87.19 80 LEU A N 1
ATOM 668 C CA . LEU A 1 80 ? -7.380 5.338 10.382 1.00 87.19 80 LEU A CA 1
ATOM 669 C C . LEU A 1 80 ? -6.422 5.510 11.572 1.00 87.19 80 LEU A C 1
ATOM 671 O O . LEU A 1 80 ? -6.550 4.799 12.568 1.00 87.19 80 LEU A O 1
ATOM 675 N N . GLN A 1 81 ? -5.514 6.492 11.533 1.00 85.19 81 GLN A N 1
ATOM 676 C CA . GLN A 1 81 ? -4.599 6.793 12.645 1.00 85.19 81 GLN A CA 1
ATOM 677 C C . GLN A 1 81 ? -5.324 7.189 13.947 1.00 85.19 81 GLN A C 1
ATOM 679 O O . GLN A 1 81 ? -4.710 7.217 15.012 1.00 85.19 81 GLN A O 1
ATOM 684 N N . ASN A 1 82 ? -6.612 7.534 13.870 1.00 83.62 82 ASN A N 1
ATOM 685 C CA . ASN A 1 82 ? -7.420 7.883 15.036 1.00 83.62 82 ASN A CA 1
ATOM 686 C C . ASN A 1 82 ? -7.800 6.661 15.887 1.00 83.62 82 ASN A C 1
ATOM 688 O O . ASN A 1 82 ? -8.263 6.838 17.009 1.00 83.62 82 ASN A O 1
ATOM 692 N N . SER A 1 83 ? -7.605 5.442 15.375 1.00 83.75 83 SER A N 1
ATOM 693 C CA . SER A 1 83 ? -7.751 4.216 16.157 1.00 83.75 83 SER A CA 1
ATOM 694 C C . SER A 1 83 ? -6.475 3.932 16.951 1.00 83.75 83 SER A C 1
ATOM 696 O O . SER A 1 83 ? -5.397 3.765 16.372 1.00 83.75 83 SER A O 1
ATOM 698 N N . ASP A 1 84 ? -6.597 3.836 18.278 1.00 81.81 84 ASP A N 1
ATOM 699 C CA . ASP A 1 84 ? -5.467 3.593 19.184 1.00 81.81 84 ASP A CA 1
ATOM 700 C C . ASP A 1 84 ? -4.713 2.291 18.861 1.00 81.81 84 ASP A C 1
ATOM 702 O O . ASP A 1 84 ? -3.492 2.234 19.022 1.00 81.81 84 ASP A O 1
ATOM 706 N N . SER A 1 85 ? -5.408 1.281 18.327 1.00 81.12 85 SER A N 1
ATOM 707 C CA . SER A 1 85 ? -4.833 -0.025 17.979 1.00 81.12 85 SER A CA 1
ATOM 708 C C . SER A 1 85 ? -3.809 0.038 16.840 1.00 81.12 85 SER A C 1
ATOM 710 O O . SER A 1 85 ? -2.871 -0.756 16.808 1.00 81.12 85 SER A O 1
ATOM 712 N N . ILE A 1 86 ? -3.956 0.984 15.903 1.00 85.69 86 ILE A N 1
ATOM 713 C CA . ILE A 1 86 ? -3.139 1.053 14.672 1.00 85.69 86 ILE A CA 1
ATOM 714 C C . ILE A 1 86 ? -2.423 2.394 14.473 1.00 85.69 86 ILE A C 1
ATOM 716 O O . ILE A 1 86 ? -1.563 2.514 13.594 1.00 85.69 86 ILE A O 1
ATOM 720 N N . LYS A 1 87 ? -2.705 3.391 15.320 1.00 87.50 87 LYS A N 1
ATOM 721 C CA . LYS A 1 87 ? -2.124 4.740 15.274 1.00 87.50 87 LYS A CA 1
ATOM 722 C C . LYS A 1 87 ? -0.608 4.750 15.123 1.00 87.50 87 LYS A C 1
ATOM 724 O O . LYS A 1 87 ? -0.077 5.435 14.253 1.00 87.50 87 LYS A O 1
ATOM 729 N N . ASN A 1 88 ? 0.095 3.990 15.962 1.00 86.31 88 ASN A N 1
ATOM 730 C CA . ASN A 1 88 ? 1.560 3.998 15.988 1.00 86.31 88 ASN A CA 1
ATOM 731 C C . ASN A 1 88 ? 2.165 3.434 14.695 1.00 86.31 88 ASN A C 1
ATOM 733 O O . ASN A 1 88 ? 3.190 3.933 14.232 1.00 86.31 88 ASN A O 1
ATOM 737 N N . ILE A 1 89 ? 1.512 2.432 14.097 1.00 87.38 89 ILE A N 1
ATOM 738 C CA . ILE A 1 89 ? 1.942 1.832 12.831 1.00 87.38 89 ILE A CA 1
ATOM 739 C C . ILE A 1 89 ? 1.781 2.860 11.719 1.00 87.38 89 ILE A C 1
ATOM 741 O O . ILE A 1 89 ? 2.755 3.201 11.054 1.00 87.38 89 ILE A O 1
ATOM 745 N N . ILE A 1 90 ? 0.584 3.428 11.576 1.00 87.44 90 ILE A N 1
ATOM 746 C CA . ILE A 1 90 ? 0.293 4.406 10.524 1.00 87.44 90 ILE A CA 1
ATOM 747 C C . ILE A 1 90 ? 1.194 5.638 10.649 1.00 87.44 90 ILE A C 1
ATOM 749 O O . ILE A 1 90 ? 1.792 6.066 9.664 1.00 87.44 90 ILE A O 1
ATOM 753 N N . GLN A 1 91 ? 1.366 6.174 11.861 1.00 88.19 91 GLN A N 1
ATOM 754 C CA . GLN A 1 91 ? 2.224 7.336 12.088 1.00 88.19 91 GLN A CA 1
ATOM 755 C C . GLN A 1 91 ? 3.676 7.064 11.676 1.00 88.19 91 GLN A C 1
ATOM 757 O O . GLN A 1 91 ? 4.326 7.940 11.105 1.00 88.19 91 GLN A O 1
ATOM 762 N N . SER A 1 92 ? 4.188 5.858 11.943 1.00 88.44 92 SER A N 1
ATOM 763 C CA . SER A 1 92 ? 5.552 5.487 11.556 1.00 88.44 92 SER A CA 1
ATOM 764 C C . SER A 1 92 ? 5.744 5.434 10.038 1.00 88.44 92 SER A C 1
ATOM 766 O O . SER A 1 92 ? 6.819 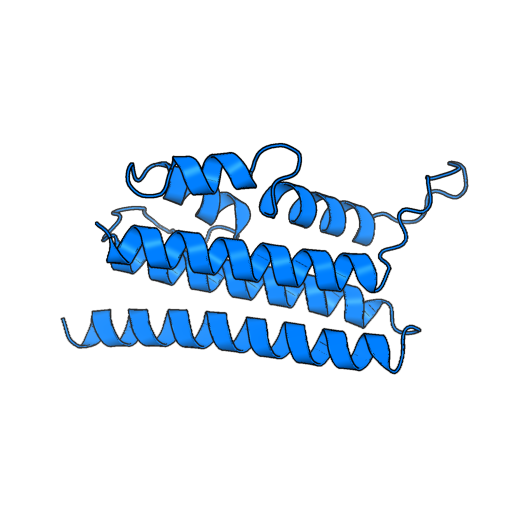5.776 9.552 1.00 88.44 92 SER A O 1
ATOM 768 N N . GLU A 1 93 ? 4.692 5.094 9.292 1.00 88.56 93 GLU A N 1
ATOM 769 C CA . GLU A 1 93 ? 4.737 4.946 7.835 1.00 88.56 93 GLU A CA 1
ATOM 770 C C . GLU A 1 93 ? 4.482 6.262 7.081 1.00 88.56 93 GLU A C 1
ATOM 772 O O . GLU A 1 93 ? 4.928 6.413 5.943 1.00 88.56 93 GLU A O 1
ATOM 777 N N . ILE A 1 94 ? 3.806 7.230 7.713 1.00 87.31 94 ILE A N 1
ATOM 778 C CA . ILE A 1 94 ? 3.625 8.603 7.197 1.00 87.31 94 ILE A CA 1
ATOM 779 C C . ILE A 1 94 ? 4.893 9.448 7.393 1.00 87.31 94 ILE A C 1
ATOM 781 O O . ILE A 1 94 ? 5.157 10.374 6.623 1.00 87.31 94 ILE A O 1
ATOM 785 N N . ASN A 1 95 ? 5.675 9.162 8.435 1.00 85.88 95 ASN A N 1
ATOM 786 C CA . ASN A 1 95 ? 6.895 9.905 8.732 1.00 85.88 95 ASN A CA 1
ATOM 787 C C . ASN A 1 95 ? 7.999 9.630 7.694 1.00 85.88 95 ASN A C 1
ATOM 789 O O . ASN A 1 95 ? 7.975 8.641 6.963 1.00 85.88 95 ASN A O 1
ATOM 793 N N . SER A 1 96 ? 9.008 10.505 7.646 1.00 78.12 96 SER A N 1
ATOM 794 C CA . SER A 1 96 ? 10.130 10.381 6.707 1.00 78.12 96 SER A CA 1
ATOM 795 C C . SER A 1 96 ? 10.820 9.015 6.819 1.00 78.12 96 SER A C 1
ATOM 797 O O . SER A 1 96 ? 11.274 8.649 7.905 1.00 78.12 96 SER A O 1
ATOM 799 N N . GLY A 1 97 ? 10.941 8.301 5.696 1.00 75.75 97 GLY A N 1
ATOM 800 C CA . GLY A 1 97 ? 11.498 6.942 5.633 1.00 75.75 97 GLY A CA 1
ATOM 801 C C . GLY A 1 97 ? 10.467 5.821 5.808 1.00 75.75 97 GLY A C 1
ATOM 802 O O . GLY A 1 97 ? 10.828 4.647 5.702 1.00 75.75 97 GLY A O 1
ATOM 803 N N . GLY A 1 98 ? 9.206 6.177 6.056 1.00 84.62 98 GLY A N 1
ATOM 804 C CA . GLY A 1 98 ? 8.064 5.277 6.012 1.00 84.62 98 GLY A CA 1
ATOM 805 C C . GLY A 1 98 ? 7.572 5.016 4.586 1.00 84.62 98 GLY A C 1
ATOM 806 O O . GLY A 1 98 ? 7.830 5.780 3.653 1.00 84.62 98 GLY A O 1
ATOM 807 N N . PHE A 1 99 ? 6.847 3.916 4.414 1.00 89.06 99 PHE A N 1
ATOM 808 C CA . PHE A 1 99 ? 6.307 3.477 3.133 1.00 89.06 99 PHE A CA 1
ATOM 809 C C . PHE A 1 99 ? 5.390 4.514 2.479 1.00 89.06 99 PHE A C 1
ATOM 811 O O . PHE A 1 99 ? 5.556 4.804 1.295 1.00 89.06 99 PHE A O 1
ATOM 818 N N . LEU A 1 100 ? 4.433 5.072 3.230 1.00 87.56 100 LEU A N 1
ATOM 819 C CA . LEU A 1 100 ? 3.452 6.017 2.686 1.00 87.56 100 LEU A CA 1
ATOM 820 C C . LEU A 1 100 ? 4.138 7.314 2.245 1.00 87.56 100 LEU A C 1
ATOM 822 O O . LEU A 1 100 ? 3.817 7.854 1.187 1.00 87.56 100 LEU A O 1
ATOM 826 N N . PHE A 1 101 ? 5.131 7.767 3.015 1.00 87.12 101 PHE A N 1
ATOM 827 C CA . PHE A 1 101 ? 5.973 8.903 2.644 1.00 87.12 101 PHE A CA 1
ATOM 828 C C . PHE A 1 101 ? 6.731 8.656 1.334 1.00 87.12 101 PHE A C 1
ATOM 830 O O . PHE A 1 101 ? 6.724 9.498 0.432 1.00 87.12 101 PHE A O 1
ATOM 837 N N . ASP A 1 102 ? 7.374 7.494 1.213 1.00 86.12 102 ASP A N 1
ATOM 838 C CA . ASP A 1 102 ? 8.134 7.131 0.018 1.00 86.12 102 ASP A CA 1
ATOM 839 C C . ASP A 1 102 ? 7.222 6.994 -1.208 1.00 86.12 102 ASP A C 1
ATOM 841 O O . ASP A 1 102 ? 7.567 7.481 -2.285 1.00 86.12 102 ASP A O 1
ATOM 845 N N . LEU A 1 103 ? 6.035 6.401 -1.040 1.00 86.88 103 LEU A N 1
ATOM 846 C CA . LEU A 1 103 ? 5.047 6.224 -2.102 1.00 86.88 103 LEU A CA 1
ATOM 847 C C . LEU A 1 103 ? 4.576 7.571 -2.671 1.00 86.88 103 LEU A C 1
ATOM 849 O O . LEU A 1 103 ? 4.595 7.773 -3.889 1.00 86.88 103 LEU A O 1
ATOM 853 N N . GLU A 1 104 ? 4.222 8.526 -1.805 1.00 85.31 104 GLU A N 1
ATOM 854 C CA . GLU A 1 104 ? 3.825 9.870 -2.239 1.00 85.31 104 GLU A CA 1
ATOM 855 C C . GLU A 1 104 ? 4.954 10.613 -2.966 1.00 85.31 104 GLU A C 1
ATOM 857 O O . GLU A 1 104 ? 4.708 11.324 -3.946 1.00 85.31 104 GLU A O 1
ATOM 862 N N . ASN A 1 105 ? 6.199 10.464 -2.509 1.00 83.38 105 ASN A N 1
ATOM 863 C CA . ASN A 1 105 ? 7.345 11.106 -3.149 1.00 83.38 105 ASN A CA 1
ATOM 864 C C . ASN A 1 105 ? 7.671 10.479 -4.507 1.00 83.38 105 ASN A C 1
ATOM 866 O O . ASN A 1 105 ? 7.891 11.209 -5.475 1.00 83.38 105 ASN A O 1
ATOM 870 N N . SER A 1 106 ? 7.636 9.148 -4.614 1.00 80.94 106 SER A N 1
ATOM 871 C CA . SER A 1 106 ? 7.791 8.443 -5.890 1.00 80.94 106 SER A CA 1
ATOM 872 C C . SER A 1 106 ? 6.748 8.894 -6.912 1.00 80.94 106 SER A C 1
ATOM 874 O O . SER A 1 106 ? 7.095 9.163 -8.064 1.00 80.94 106 SER A O 1
ATOM 876 N N . LYS A 1 107 ? 5.492 9.080 -6.488 1.00 76.44 107 LYS A N 1
ATOM 877 C CA . LYS A 1 107 ? 4.429 9.627 -7.342 1.00 76.44 107 LYS A CA 1
ATOM 878 C C . LYS A 1 107 ? 4.740 11.042 -7.823 1.00 76.44 107 LYS A C 1
ATOM 880 O O . LYS A 1 107 ? 4.635 11.323 -9.016 1.00 76.44 107 LYS A O 1
ATOM 885 N N . LYS A 1 108 ? 5.139 11.943 -6.919 1.00 78.94 108 LYS A N 1
ATOM 886 C CA . LYS A 1 108 ? 5.503 13.325 -7.282 1.00 78.94 108 LYS A CA 1
ATOM 887 C C . LYS A 1 108 ? 6.633 13.348 -8.308 1.00 78.94 108 LYS A C 1
ATOM 889 O O . LYS A 1 108 ? 6.555 14.113 -9.261 1.00 78.94 108 LYS A O 1
ATOM 894 N N . ASN A 1 109 ? 7.630 12.482 -8.149 1.00 73.38 109 ASN A N 1
ATOM 895 C CA . ASN A 1 109 ? 8.754 12.382 -9.077 1.00 73.38 109 ASN A CA 1
ATOM 896 C C . ASN A 1 109 ? 8.345 11.807 -10.443 1.00 73.3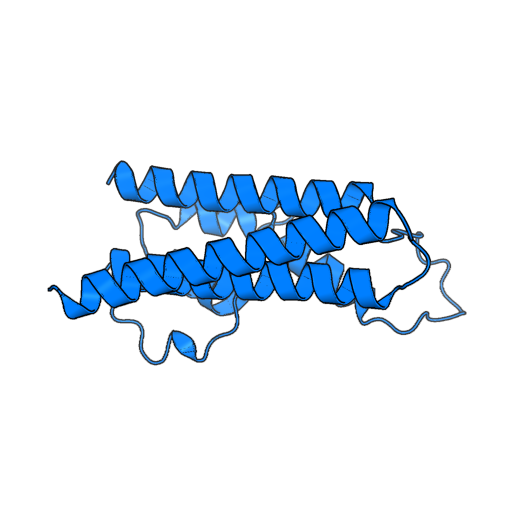8 109 ASN A C 1
ATOM 898 O O . ASN A 1 109 ? 8.886 12.227 -11.459 1.00 73.38 109 ASN A O 1
ATOM 902 N N . LEU A 1 110 ? 7.368 10.893 -10.494 1.00 71.38 110 LEU A N 1
ATOM 903 C CA . LEU A 1 110 ? 6.816 10.376 -11.756 1.00 71.38 110 LEU A CA 1
ATOM 904 C C . LEU A 1 110 ? 6.023 11.416 -12.546 1.00 71.38 110 LEU A C 1
ATOM 906 O O . LEU A 1 110 ? 6.011 11.372 -13.773 1.00 71.38 110 LEU A O 1
ATOM 910 N N . LEU A 1 111 ? 5.339 12.323 -11.847 1.00 63.75 111 LEU A N 1
ATOM 911 C CA . LEU A 1 111 ? 4.493 13.354 -12.451 1.00 63.75 111 LEU A CA 1
ATOM 912 C C . LEU A 1 111 ? 5.265 14.629 -12.827 1.00 63.75 111 LEU A C 1
ATOM 914 O O . LEU A 1 111 ? 4.704 15.509 -13.480 1.00 63.75 111 LEU A O 1
ATOM 918 N N . GLN A 1 112 ? 6.533 14.755 -12.427 1.00 60.97 112 GLN A N 1
ATOM 919 C CA . GLN A 1 112 ? 7.366 15.892 -12.810 1.00 60.97 112 GLN A CA 1
ATOM 920 C C . GLN A 1 112 ? 7.778 15.795 -14.285 1.00 60.97 112 GLN A C 1
ATOM 922 O O . GLN A 1 112 ? 8.375 14.816 -14.732 1.00 60.97 112 GLN A O 1
ATOM 927 N N . VAL A 1 113 ? 7.491 16.856 -15.045 1.00 50.25 113 VAL A N 1
ATOM 928 C CA . VAL A 1 113 ? 8.112 17.094 -16.354 1.00 50.25 113 VAL A CA 1
ATOM 929 C C . VAL A 1 113 ? 9.603 17.348 -16.103 1.00 50.25 113 VAL A C 1
ATOM 931 O O . VAL A 1 113 ? 9.913 18.148 -15.220 1.00 50.25 113 VAL A O 1
ATOM 934 N N . PRO A 1 114 ? 10.533 16.692 -16.822 1.00 49.75 114 PRO A N 1
ATOM 935 C CA . PRO A 1 114 ? 11.956 16.895 -16.591 1.00 49.75 114 PRO A CA 1
ATOM 936 C C . PRO A 1 114 ? 12.315 18.356 -16.875 1.00 49.75 114 PRO A C 1
ATOM 938 O O . PRO A 1 114 ? 12.267 18.808 -18.019 1.00 49.75 114 PRO A O 1
ATOM 941 N N . ASP A 1 115 ? 12.656 19.098 -15.825 1.00 43.84 115 ASP A N 1
ATOM 942 C CA . ASP A 1 115 ? 13.193 20.445 -15.954 1.00 43.84 115 ASP A CA 1
ATOM 943 C C . ASP A 1 115 ? 14.636 20.327 -16.468 1.00 43.84 115 ASP A C 1
ATOM 945 O O . ASP A 1 115 ? 15.535 19.880 -15.754 1.00 43.84 115 ASP A O 1
ATOM 949 N N . LEU A 1 116 ? 14.852 20.672 -17.742 1.00 53.19 116 LEU A N 1
ATOM 950 C CA . LEU A 1 116 ? 16.126 20.514 -18.464 1.00 53.19 116 LEU A CA 1
ATOM 951 C C . LEU A 1 116 ? 17.295 21.310 -17.848 1.00 53.19 116 LEU A C 1
ATOM 953 O O . LEU A 1 116 ? 18.434 21.147 -18.281 1.00 53.19 116 LEU A O 1
ATOM 957 N N . ASN A 1 117 ? 17.027 22.168 -16.859 1.00 48.75 117 ASN A N 1
ATOM 958 C CA . ASN A 1 117 ? 18.003 23.078 -16.257 1.00 48.75 117 ASN A CA 1
ATOM 959 C C . ASN A 1 117 ? 18.495 22.672 -14.865 1.00 48.75 117 ASN A C 1
ATOM 961 O O . ASN A 1 117 ? 19.349 23.360 -14.302 1.00 48.75 117 ASN A O 1
ATOM 965 N N . ILE A 1 118 ? 17.996 21.577 -14.296 1.00 45.22 118 ILE A N 1
ATOM 966 C CA . ILE A 1 118 ? 18.446 21.108 -12.987 1.00 45.22 118 ILE A CA 1
ATOM 967 C C . ILE A 1 118 ? 19.193 19.799 -13.212 1.00 45.22 118 ILE A C 1
ATOM 969 O O . ILE A 1 118 ? 18.655 18.864 -13.801 1.00 45.22 118 ILE A O 1
ATOM 973 N N . ILE A 1 119 ? 20.436 19.710 -12.723 1.00 45.00 119 ILE A N 1
ATOM 974 C CA . ILE A 1 119 ? 21.082 18.416 -12.472 1.00 45.00 119 ILE A CA 1
ATOM 975 C C . ILE A 1 119 ? 20.274 17.779 -11.338 1.00 45.00 119 ILE A C 1
ATOM 977 O O . ILE A 1 119 ? 20.631 17.865 -10.165 1.00 45.00 119 ILE A O 1
ATOM 981 N N . ALA A 1 120 ? 19.105 17.243 -11.679 1.00 40.69 120 ALA A N 1
ATOM 982 C CA . ALA A 1 120 ? 18.313 16.441 -10.782 1.00 40.69 120 ALA A CA 1
ATOM 983 C C . ALA A 1 120 ? 19.157 15.203 -10.515 1.00 40.69 120 ALA A C 1
ATOM 985 O O . ALA A 1 120 ? 19.529 14.490 -11.449 1.00 40.69 120 ALA A O 1
ATOM 986 N N . SER A 1 121 ? 19.508 14.978 -9.249 1.00 37.97 121 SER A N 1
ATOM 987 C CA . SER A 1 121 ? 19.985 13.684 -8.783 1.00 37.97 121 SER A CA 1
ATOM 988 C C . SER A 1 121 ? 19.053 12.653 -9.400 1.00 37.97 121 SER A C 1
ATOM 990 O O . SER A 1 121 ? 17.859 12.659 -9.100 1.00 37.97 121 SER A O 1
ATOM 992 N N . SER A 1 122 ? 19.557 11.853 -10.333 1.00 41.28 122 SER A N 1
ATOM 993 C CA . SER A 1 122 ? 18.782 10.832 -11.015 1.00 41.28 122 SER A CA 1
ATOM 994 C C . SER A 1 122 ? 18.447 9.749 -9.994 1.00 41.28 122 SER A C 1
ATOM 996 O O . SER A 1 122 ? 19.071 8.694 -9.963 1.00 41.28 122 SER A O 1
ATOM 998 N N . ALA A 1 123 ? 17.473 10.009 -9.126 1.00 45.31 123 ALA A N 1
ATOM 999 C CA . ALA A 1 123 ? 16.664 8.966 -8.535 1.00 45.31 123 ALA A CA 1
ATOM 1000 C C . ALA A 1 123 ? 15.773 8.467 -9.672 1.00 45.31 123 ALA A C 1
ATOM 1002 O O . ALA A 1 123 ? 14.580 8.760 -9.736 1.00 45.31 123 ALA A O 1
ATOM 1003 N N . SER A 1 124 ? 16.393 7.810 -10.655 1.00 51.09 124 SER A N 1
ATOM 1004 C CA . SER A 1 124 ? 15.657 7.026 -11.622 1.00 51.09 124 SER A CA 1
ATOM 1005 C C . SER A 1 124 ? 14.814 6.057 -10.804 1.00 51.09 124 SER A C 1
ATOM 1007 O O . SER A 1 124 ? 15.283 5.454 -9.834 1.00 51.09 124 SER A O 1
ATOM 1009 N N . ASN A 1 125 ? 13.521 5.988 -11.110 1.00 57.62 125 ASN A N 1
ATOM 1010 C CA . ASN A 1 125 ? 12.693 4.907 -10.608 1.00 57.62 125 ASN A CA 1
ATOM 1011 C C . ASN A 1 125 ? 13.271 3.627 -11.208 1.00 57.62 125 ASN A C 1
ATOM 1013 O O . ASN A 1 125 ? 12.926 3.245 -12.317 1.00 57.62 125 ASN A O 1
ATOM 1017 N N . ASP A 1 126 ? 14.235 3.044 -10.510 1.00 67.31 126 ASP A N 1
ATOM 1018 C CA . ASP A 1 126 ? 14.889 1.818 -10.913 1.00 67.31 126 ASP A CA 1
ATOM 1019 C C . ASP A 1 126 ? 14.079 0.643 -10.385 1.00 67.31 126 ASP A C 1
ATOM 1021 O O . ASP A 1 126 ? 13.384 0.735 -9.371 1.00 67.31 126 ASP A O 1
ATOM 1025 N N . LEU A 1 127 ? 14.216 -0.499 -11.044 1.00 74.06 127 LEU A N 1
ATOM 1026 C CA . LEU A 1 127 ? 13.570 -1.750 -10.662 1.00 74.06 127 LEU A CA 1
ATOM 1027 C C . LEU A 1 127 ? 13.736 -2.084 -9.161 1.00 74.06 127 LEU A C 1
ATOM 1029 O O . LEU A 1 127 ? 12.798 -2.545 -8.512 1.00 74.06 127 LEU A O 1
ATOM 1033 N N . ASN A 1 128 ? 14.899 -1.771 -8.578 1.00 79.56 128 ASN A N 1
ATOM 1034 C CA . ASN A 1 128 ? 15.165 -1.931 -7.143 1.00 79.56 128 ASN A CA 1
ATOM 1035 C C . ASN A 1 128 ? 14.225 -1.095 -6.259 1.00 79.56 128 ASN A C 1
ATOM 1037 O O . ASN A 1 128 ? 13.826 -1.545 -5.184 1.00 79.56 128 ASN A O 1
ATOM 1041 N N . ASN A 1 129 ? 13.856 0.106 -6.708 1.00 81.31 129 ASN A N 1
ATOM 1042 C CA . ASN A 1 129 ? 12.921 0.968 -5.994 1.00 81.31 129 ASN A CA 1
ATOM 1043 C C . ASN A 1 129 ? 11.515 0.367 -6.021 1.00 81.31 129 ASN A C 1
ATOM 1045 O O . ASN A 1 129 ? 10.865 0.350 -4.982 1.00 81.31 129 ASN A O 1
ATOM 1049 N N . LEU A 1 130 ? 11.081 -0.210 -7.148 1.00 84.94 130 LEU A N 1
ATOM 1050 C CA . LEU A 1 130 ? 9.776 -0.875 -7.246 1.00 84.94 130 LEU A CA 1
ATOM 1051 C C . LEU A 1 130 ? 9.679 -2.099 -6.327 1.00 84.94 130 LEU A C 1
ATOM 1053 O O . LEU A 1 130 ? 8.714 -2.236 -5.575 1.00 84.94 130 LEU A O 1
ATOM 1057 N N . HIS A 1 131 ? 10.712 -2.949 -6.316 1.00 86.81 131 HIS A N 1
ATOM 1058 C CA . HIS A 1 131 ? 10.811 -4.071 -5.373 1.00 86.81 131 HIS A CA 1
ATOM 1059 C C . HIS A 1 131 ? 10.787 -3.598 -3.920 1.00 86.81 131 HIS A C 1
ATOM 1061 O O . HIS A 1 131 ? 10.085 -4.167 -3.084 1.00 86.81 131 HIS A O 1
ATOM 1067 N N . SER A 1 132 ? 11.529 -2.534 -3.607 1.00 88.62 132 SER A N 1
ATOM 1068 C CA . SER A 1 132 ? 11.538 -1.927 -2.274 1.00 88.62 132 SER A CA 1
ATOM 1069 C C . SER A 1 132 ? 10.149 -1.417 -1.875 1.00 88.62 132 SER A C 1
ATOM 1071 O O . SER A 1 132 ? 9.691 -1.709 -0.770 1.00 88.62 132 SER A O 1
ATOM 1073 N N . THR A 1 133 ? 9.441 -0.732 -2.779 1.00 88.12 133 THR A N 1
ATOM 1074 C CA . THR A 1 133 ? 8.062 -0.265 -2.572 1.00 88.12 133 THR A CA 1
ATOM 1075 C C . THR A 1 133 ? 7.117 -1.432 -2.297 1.00 88.12 133 THR A C 1
ATOM 1077 O O . THR A 1 133 ? 6.399 -1.394 -1.300 1.00 88.12 133 THR A O 1
ATOM 1080 N N . LEU A 1 134 ? 7.153 -2.493 -3.109 1.00 89.81 134 LEU A N 1
ATOM 1081 C CA . LEU A 1 134 ? 6.295 -3.666 -2.921 1.00 89.81 134 LEU A CA 1
ATOM 1082 C C . LEU A 1 134 ? 6.586 -4.383 -1.593 1.00 89.81 134 LEU A C 1
ATOM 1084 O O . LEU A 1 134 ? 5.670 -4.757 -0.864 1.00 89.81 134 LEU A O 1
ATOM 1088 N N . ASN A 1 135 ? 7.861 -4.530 -1.228 1.00 89.75 135 ASN A N 1
ATOM 1089 C CA . ASN A 1 135 ? 8.256 -5.144 0.041 1.00 89.75 135 ASN A CA 1
ATOM 1090 C C . ASN A 1 135 ? 7.792 -4.326 1.253 1.00 89.75 135 ASN A C 1
ATOM 1092 O O . ASN A 1 135 ? 7.290 -4.890 2.229 1.00 89.75 135 ASN A O 1
ATOM 1096 N N . LYS A 1 136 ? 7.939 -2.998 1.193 1.00 90.38 136 LYS A N 1
ATOM 1097 C CA . LYS A 1 136 ? 7.456 -2.081 2.232 1.00 90.38 136 LYS A CA 1
ATOM 1098 C C . LYS A 1 136 ? 5.931 -2.121 2.349 1.00 90.38 136 LYS A C 1
ATOM 1100 O O . LYS A 1 136 ? 5.427 -2.249 3.461 1.00 90.38 136 LYS A O 1
ATOM 1105 N N . TYR A 1 137 ? 5.218 -2.129 1.223 1.00 91.44 137 TYR A N 1
ATOM 1106 C CA . TYR A 1 137 ? 3.766 -2.312 1.170 1.00 91.44 137 TYR A CA 1
ATOM 1107 C C . TYR A 1 137 ? 3.322 -3.622 1.847 1.00 91.44 137 TYR A C 1
ATOM 1109 O O . TYR A 1 137 ? 2.477 -3.613 2.744 1.00 91.44 137 TYR A O 1
ATOM 1117 N N . ASN A 1 138 ? 3.945 -4.750 1.488 1.00 89.62 138 ASN A N 1
ATOM 1118 C CA . ASN A 1 138 ? 3.630 -6.059 2.067 1.00 89.62 138 ASN A CA 1
ATOM 1119 C C . ASN A 1 138 ? 3.859 -6.086 3.581 1.00 89.62 138 ASN A C 1
ATOM 1121 O O . ASN A 1 138 ? 3.058 -6.646 4.338 1.00 89.62 138 ASN A O 1
ATOM 1125 N N . ARG A 1 139 ? 4.956 -5.466 4.033 1.00 91.19 139 ARG A N 1
ATOM 1126 C CA . ARG A 1 139 ? 5.269 -5.325 5.455 1.00 91.19 139 ARG A CA 1
ATOM 1127 C C . ARG A 1 139 ? 4.214 -4.486 6.170 1.00 91.19 139 ARG A C 1
ATOM 1129 O O . ARG A 1 139 ? 3.750 -4.912 7.223 1.00 91.19 139 ARG A O 1
ATOM 1136 N N . PHE A 1 140 ? 3.825 -3.347 5.604 1.00 89.50 140 PHE A N 1
ATOM 1137 C CA . PHE A 1 140 ? 2.797 -2.473 6.163 1.00 89.50 140 PHE A CA 1
ATOM 1138 C C . PHE A 1 140 ? 1.464 -3.209 6.349 1.00 89.50 140 PHE A C 1
ATOM 1140 O O . PHE A 1 140 ? 0.947 -3.267 7.466 1.00 89.50 140 PHE A O 1
ATOM 1147 N N . CYS A 1 141 ? 0.963 -3.869 5.300 1.00 88.62 141 CYS A N 1
ATOM 1148 C CA . CYS A 1 141 ? -0.293 -4.621 5.369 1.00 88.62 141 CYS A CA 1
ATOM 1149 C C . CYS A 1 141 ? -0.224 -5.771 6.382 1.00 88.62 141 CYS A C 1
ATOM 1151 O O . CYS A 1 141 ? -1.172 -6.018 7.125 1.00 88.62 141 CYS A O 1
ATOM 1153 N N . SER A 1 142 ? 0.919 -6.460 6.452 1.00 88.38 142 SER A N 1
ATOM 1154 C CA . SER A 1 142 ? 1.135 -7.539 7.421 1.00 88.38 142 SER A CA 1
ATOM 1155 C C . SER A 1 142 ? 1.153 -7.037 8.864 1.00 88.38 142 SER A C 1
ATOM 1157 O O . SER A 1 142 ? 0.629 -7.716 9.744 1.00 88.38 142 SER A O 1
ATOM 1159 N N . LEU A 1 143 ? 1.766 -5.877 9.124 1.00 88.12 143 LEU A N 1
ATOM 1160 C CA . LEU A 1 143 ? 1.787 -5.266 10.454 1.00 88.12 143 LEU A CA 1
ATOM 1161 C C . LEU A 1 143 ? 0.379 -4.859 10.887 1.00 88.12 143 LEU A C 1
ATOM 1163 O O . LEU A 1 143 ? -0.028 -5.210 11.989 1.00 88.12 143 LEU A O 1
ATOM 1167 N N . LEU A 1 144 ? -0.380 -4.206 10.002 1.00 85.6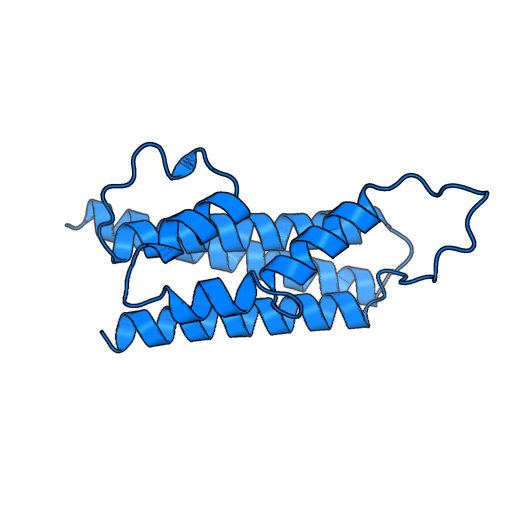2 144 LEU A N 1
ATOM 1168 C CA . LEU A 1 144 ? -1.755 -3.808 10.298 1.00 85.62 144 LEU A CA 1
ATOM 1169 C C . LEU A 1 144 ? -2.660 -5.013 10.574 1.00 85.62 144 LEU A C 1
ATOM 1171 O O . LEU A 1 144 ? -3.312 -5.039 11.611 1.00 85.62 144 LEU A O 1
ATOM 1175 N N . ARG A 1 145 ? -2.630 -6.054 9.729 1.00 84.75 145 ARG A N 1
ATOM 1176 C CA . ARG A 1 145 ? -3.405 -7.289 9.964 1.00 84.75 145 ARG A CA 1
ATOM 1177 C C . ARG A 1 145 ? -3.068 -7.943 11.304 1.00 84.75 145 ARG A C 1
ATOM 1179 O O . ARG A 1 145 ? -3.965 -8.373 12.017 1.00 84.75 145 ARG A O 1
ATOM 1186 N N . LYS A 1 146 ? -1.782 -8.025 11.663 1.00 84.12 146 LYS A N 1
ATOM 1187 C CA . LYS A 1 146 ? -1.366 -8.616 12.946 1.00 84.12 146 LYS A CA 1
ATOM 1188 C C . LYS A 1 146 ? -1.892 -7.822 14.132 1.00 84.12 146 LYS A C 1
ATOM 1190 O O . LYS A 1 146 ? -2.412 -8.420 15.062 1.00 84.12 146 LYS A O 1
ATOM 1195 N N . SER A 1 147 ? -1.802 -6.498 14.075 1.00 80.62 147 SER A N 1
ATOM 1196 C CA . SER A 1 147 ? -2.313 -5.648 15.149 1.00 80.62 147 SER A CA 1
ATOM 1197 C C . SER A 1 147 ? -3.830 -5.704 15.295 1.00 80.62 147 SER A C 1
ATOM 1199 O O . SER A 1 147 ? -4.311 -5.529 16.406 1.00 80.62 147 SER A O 1
ATOM 1201 N N . LEU A 1 148 ? -4.570 -5.986 14.220 1.00 76.19 148 LEU A N 1
ATOM 1202 C CA . LEU A 1 148 ? -6.019 -6.196 14.278 1.00 76.19 148 LEU A CA 1
ATOM 1203 C C . LEU A 1 148 ? -6.391 -7.569 14.861 1.00 76.19 148 LEU A C 1
ATOM 1205 O O . LEU A 1 148 ? -7.339 -7.654 15.627 1.00 76.19 148 LEU A O 1
ATOM 1209 N N . ILE A 1 149 ? -5.614 -8.621 14.572 1.00 70.31 149 ILE A N 1
ATOM 1210 C CA . ILE A 1 149 ? -5.822 -9.974 15.131 1.00 70.31 149 ILE A CA 1
ATOM 1211 C C . ILE A 1 149 ? -5.436 -10.055 16.619 1.00 70.31 149 ILE A C 1
ATOM 1213 O O . ILE A 1 149 ? -5.985 -10.870 17.358 1.00 70.31 149 ILE A O 1
ATOM 1217 N N . GLU A 1 150 ? -4.449 -9.268 17.050 1.00 57.62 150 GLU A N 1
ATOM 1218 C CA . GLU A 1 150 ? -3.953 -9.256 18.434 1.00 57.62 150 GLU A CA 1
ATOM 1219 C C . GLU A 1 150 ? -4.772 -8.357 19.388 1.00 57.62 150 GLU A C 1
ATOM 1221 O O . GLU A 1 150 ? -4.516 -8.398 20.594 1.00 57.62 150 GLU A O 1
ATOM 1226 N N . CYS A 1 151 ? -5.734 -7.571 18.881 1.00 47.66 151 CYS A N 1
ATOM 1227 C CA . CYS A 1 151 ? -6.651 -6.737 19.678 1.00 47.66 151 CYS A CA 1
ATOM 1228 C C . CYS A 1 151 ? -7.971 -7.458 19.983 1.00 47.66 151 CYS A C 1
ATOM 1230 O O . CYS A 1 151 ? -8.487 -7.251 21.106 1.00 47.66 151 CYS A O 1
#

Sequence (151 aa):
MEREFKKLVEEFELANHYQDIACDILKKIEIDNTDKNLYSLFYLSIEESISYFCDAIHNELDLSIKDFDNFNFSEKCKLLQNSDSIKNIIQSEINSGGFLFDLENSKKNLLQVPDLNIIASSASNDLNNLHSTLNKYNRFCSLLRKSLIEC